Protein AF-A0A242DB02-F1 (afdb_monomer)

Nearest PDB structures (foldseek):
  3qo5-assembly1_A-2  TM=9.396E-01  e=3.448E+00  Candida albicans
  6gir-assembly1_A-2  TM=8.905E-01  e=3.232E+00  Arabidopsis thaliana
  3auy-assembly1_A  TM=4.649E-01  e=1.924E+00  Methanocaldococcus jannaschii
  6dkm-assembly2_C  TM=4.824E-01  e=5.430E+00  synthetic construct
  6jqa-assembly1_C  TM=4.731E-01  e=6.597E+00  Onion yellows phytoplasma OY-W

Solvent-accessible surface area (backbone atoms only — not comparable to full-atom values): 3873 Å² total; per-residue (Å²): 129,87,86,78,51,59,69,52,41,54,51,48,45,56,53,50,51,55,49,43,52,52,48,57,54,49,43,53,57,38,52,52,42,36,73,73,72,44,94,35,65,69,61,41,52,54,43,55,51,49,47,53,52,46,53,50,51,46,56,52,40,52,52,50,41,64,75,67,106

Sequence (69 aa):
MENYGLTDYLAAKKSLASTLHKVEQAIISLEEKQSAGRNMKSQITLSKERVKALKLSLALIEREITRLS

Mean predicted aligned error: 2.72 Å

Structure (mmCIF, N/CA/C/O backbone):
data_AF-A0A242DB02-F1
#
_entry.id   AF-A0A242DB02-F1
#
loop_
_atom_site.group_PDB
_atom_site.id
_atom_site.type_symbol
_atom_site.label_atom_id
_atom_site.label_alt_id
_atom_site.label_comp_id
_atom_site.label_asym_id
_atom_site.label_entity_id
_atom_site.label_seq_id
_atom_site.pdbx_PDB_ins_code
_atom_site.Cartn_x
_atom_site.Cartn_y
_atom_site.Cartn_z
_atom_site.occupancy
_atom_site.B_iso_or_equiv
_atom_site.auth_seq_id
_atom_site.auth_comp_id
_atom_site.auth_asym_id
_atom_site.auth_atom_id
_atom_site.pdbx_PDB_model_num
ATOM 1 N N . MET A 1 1 ? -21.564 -8.133 7.591 1.00 63.16 1 MET A N 1
ATOM 2 C CA . MET A 1 1 ? -20.208 -7.550 7.661 1.00 63.16 1 MET A CA 1
ATOM 3 C C . MET A 1 1 ? -19.682 -7.827 9.050 1.00 63.16 1 MET A C 1
ATOM 5 O O . MET A 1 1 ? -20.465 -7.719 9.987 1.00 63.16 1 MET A O 1
ATOM 9 N N . GLU A 1 2 ? -18.423 -8.240 9.177 1.00 80.06 2 GLU A N 1
ATOM 10 C CA . GLU A 1 2 ? -17.764 -8.294 10.486 1.00 80.06 2 GLU A CA 1
ATOM 11 C C . GLU A 1 2 ? -17.770 -6.898 11.120 1.00 80.06 2 GLU A C 1
ATOM 13 O O . GLU A 1 2 ? -17.664 -5.892 10.415 1.00 80.06 2 GLU A O 1
ATOM 18 N N . ASN A 1 3 ? -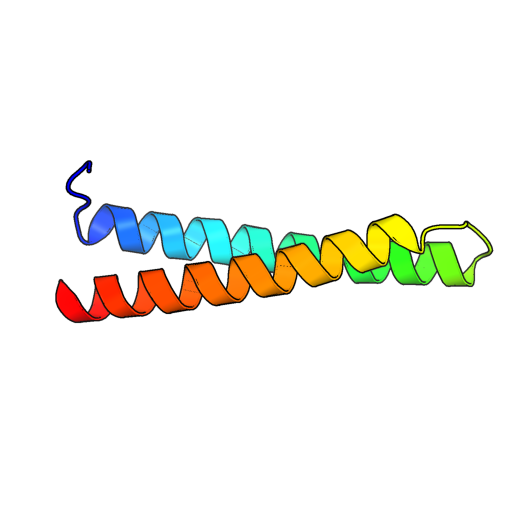17.948 -6.836 12.439 1.00 86.38 3 ASN A N 1
ATOM 19 C CA . ASN A 1 3 ? -17.909 -5.582 13.179 1.00 86.38 3 ASN A CA 1
ATOM 20 C C . ASN A 1 3 ? -16.488 -5.382 13.716 1.00 86.38 3 ASN A C 1
ATOM 22 O O . ASN A 1 3 ? -16.108 -6.025 14.692 1.00 86.38 3 ASN A O 1
ATOM 26 N N . TYR A 1 4 ? -15.704 -4.535 13.053 1.00 94.12 4 TYR A N 1
ATOM 27 C CA . TYR A 1 4 ? -14.336 -4.213 13.462 1.00 94.12 4 TYR A CA 1
ATOM 28 C C . TYR A 1 4 ? -14.324 -3.105 14.520 1.00 94.12 4 TYR A C 1
ATOM 30 O O . TYR A 1 4 ? -15.075 -2.131 14.421 1.00 94.12 4 TYR A O 1
ATOM 38 N N . GLY A 1 5 ? -13.462 -3.244 15.526 1.00 96.12 5 GLY A N 1
ATOM 39 C CA . GLY A 1 5 ? -13.259 -2.247 16.575 1.00 96.12 5 GLY A CA 1
ATOM 40 C C . GLY A 1 5 ? -12.167 -1.230 16.233 1.00 96.12 5 GLY A C 1
ATOM 41 O O . GLY A 1 5 ? -11.416 -1.386 15.271 1.00 96.12 5 GLY A O 1
ATOM 42 N N . LEU A 1 6 ? -12.027 -0.191 17.064 1.00 97.25 6 LEU A N 1
ATOM 43 C CA . LEU A 1 6 ? -11.011 0.858 16.892 1.00 97.25 6 LEU A CA 1
ATOM 44 C C . LEU A 1 6 ? -9.587 0.286 16.742 1.00 97.25 6 LEU A C 1
ATOM 46 O O . LEU A 1 6 ? -8.833 0.713 15.868 1.00 97.25 6 LEU A O 1
ATOM 50 N N . THR A 1 7 ? -9.231 -0.714 17.553 1.00 97.50 7 THR A N 1
ATOM 51 C CA . THR A 1 7 ? -7.920 -1.381 17.497 1.00 97.50 7 THR A CA 1
ATOM 52 C C . THR A 1 7 ? -7.666 -2.056 16.148 1.00 97.50 7 THR A C 1
ATOM 54 O O . THR A 1 7 ? -6.553 -1.964 15.626 1.00 97.50 7 THR A O 1
ATOM 57 N N . ASP A 1 8 ? -8.689 -2.675 15.551 1.00 97.94 8 ASP A N 1
ATOM 58 C CA . ASP A 1 8 ? -8.580 -3.321 14.240 1.00 97.94 8 ASP A CA 1
ATOM 59 C C . ASP A 1 8 ? -8.304 -2.283 13.150 1.00 97.94 8 ASP A C 1
ATOM 61 O O . ASP A 1 8 ? -7.393 -2.454 12.338 1.00 97.94 8 ASP A O 1
ATOM 65 N N . TYR A 1 9 ? -9.022 -1.155 13.173 1.00 97.94 9 TYR A N 1
ATOM 66 C CA . TYR A 1 9 ? -8.801 -0.064 12.224 1.00 97.94 9 TYR A CA 1
ATOM 67 C C . TYR A 1 9 ? -7.420 0.583 12.379 1.00 97.94 9 TYR A C 1
ATOM 69 O O . TYR A 1 9 ? -6.757 0.860 11.377 1.00 97.94 9 TYR A O 1
ATOM 77 N N . LEU A 1 10 ? -6.938 0.782 13.610 1.00 98.25 10 LEU A N 1
ATOM 78 C CA . LEU A 1 10 ? -5.587 1.296 13.863 1.00 98.25 10 LEU A CA 1
ATOM 79 C C . LEU A 1 10 ? -4.505 0.336 13.343 1.00 98.25 10 LEU A C 1
ATOM 81 O O . LEU A 1 10 ? -3.544 0.768 12.694 1.00 98.25 10 LEU A O 1
ATOM 85 N N . ALA A 1 11 ? -4.672 -0.969 13.574 1.00 98.31 11 ALA A N 1
ATOM 86 C CA . ALA A 1 11 ? -3.772 -1.994 13.054 1.00 98.31 11 ALA A CA 1
ATOM 87 C C . ALA A 1 11 ? -3.796 -2.039 11.516 1.00 98.31 11 ALA A C 1
ATOM 89 O O . ALA A 1 11 ? -2.736 -2.054 10.876 1.00 98.31 11 ALA A O 1
ATOM 90 N N . ALA A 1 12 ? -4.987 -1.974 10.916 1.00 98.25 12 ALA A N 1
ATOM 91 C CA . ALA A 1 12 ? -5.169 -1.926 9.470 1.00 98.25 12 ALA A CA 1
ATOM 92 C C . ALA A 1 12 ? -4.512 -0.680 8.857 1.00 98.25 12 ALA A C 1
ATOM 94 O O . ALA A 1 12 ? -3.756 -0.806 7.891 1.00 98.25 12 ALA A O 1
ATOM 95 N N . LYS A 1 13 ? -4.703 0.506 9.452 1.00 98.56 13 LYS A N 1
ATOM 96 C CA . LYS A 1 13 ? -4.051 1.756 9.026 1.00 98.56 13 LYS A CA 1
ATOM 97 C C . LYS A 1 13 ? -2.531 1.608 9.004 1.00 98.56 13 LYS A C 1
ATOM 99 O O . LYS A 1 13 ? -1.902 1.9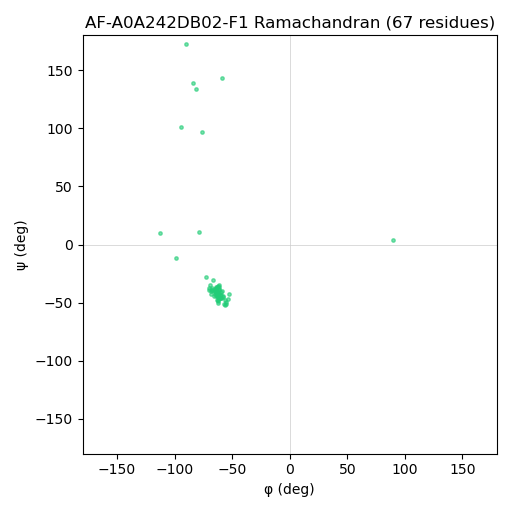10 7.989 1.00 98.56 13 LYS A O 1
ATOM 104 N N . LYS A 1 14 ? -1.932 1.097 10.087 1.00 98.56 14 LYS A N 1
ATOM 105 C CA . LYS A 1 14 ? -0.477 0.874 10.174 1.00 98.56 14 LYS A CA 1
ATOM 106 C C . LYS A 1 14 ? 0.017 -0.088 9.088 1.00 98.56 14 LYS A C 1
ATOM 108 O O . LYS A 1 14 ? 1.019 0.187 8.425 1.00 98.56 14 LYS A O 1
ATOM 113 N N . SER A 1 15 ? -0.691 -1.198 8.890 1.00 98.56 15 SER A N 1
ATOM 114 C CA . SER A 1 15 ? -0.343 -2.215 7.891 1.00 98.56 15 SER A CA 1
ATOM 115 C C . SER A 1 15 ? -0.411 -1.672 6.457 1.00 98.56 15 SER A C 1
ATOM 117 O O . SER A 1 15 ? 0.535 -1.813 5.672 1.00 98.56 15 SER A O 1
ATOM 119 N N . LEU A 1 16 ? -1.498 -0.975 6.119 1.00 98.56 16 LEU A N 1
ATOM 120 C CA . LEU A 1 16 ? -1.697 -0.407 4.788 1.00 98.56 16 LEU A CA 1
ATOM 121 C C . LEU A 1 16 ? -0.745 0.754 4.503 1.00 98.56 16 LEU A C 1
ATOM 123 O O . LEU A 1 16 ? -0.263 0.857 3.379 1.00 98.56 16 LEU A O 1
ATOM 127 N N . ALA A 1 17 ? -0.403 1.575 5.499 1.00 98.69 17 ALA A N 1
ATOM 128 C CA . ALA A 1 17 ? 0.600 2.628 5.342 1.00 98.69 17 ALA A CA 1
ATOM 129 C C . ALA A 1 17 ? 1.990 2.046 5.022 1.00 98.69 17 ALA A C 1
ATOM 131 O O . ALA A 1 17 ? 2.672 2.528 4.117 1.00 98.69 17 ALA A O 1
ATOM 132 N N . SER A 1 18 ? 2.388 0.957 5.694 1.00 98.56 18 SER A N 1
ATOM 133 C CA . SER A 1 18 ? 3.634 0.245 5.365 1.00 98.56 18 SER A CA 1
ATOM 134 C C . SER A 1 18 ? 3.599 -0.343 3.952 1.00 98.56 18 SER A C 1
ATOM 136 O O . SER A 1 18 ? 4.576 -0.246 3.207 1.00 98.56 18 SER A O 1
ATOM 138 N N . THR A 1 19 ? 2.465 -0.928 3.564 1.00 98.69 19 THR A N 1
ATOM 139 C CA . THR A 1 19 ? 2.268 -1.471 2.214 1.00 98.69 19 THR A CA 1
ATOM 140 C C . THR A 1 19 ? 2.351 -0.374 1.155 1.00 98.69 19 THR A C 1
ATOM 142 O O . THR A 1 19 ? 3.057 -0.547 0.165 1.00 98.69 19 THR A O 1
ATOM 145 N N . LEU A 1 20 ? 1.703 0.772 1.381 1.00 98.81 20 LEU A N 1
ATOM 146 C CA . LEU A 1 20 ? 1.763 1.933 0.494 1.00 98.81 20 LEU A CA 1
ATOM 147 C C . LEU A 1 20 ? 3.210 2.370 0.261 1.00 98.81 20 LEU A C 1
ATOM 149 O O . LEU A 1 20 ? 3.635 2.450 -0.890 1.00 98.81 20 LEU A O 1
ATOM 153 N N . HIS A 1 21 ? 3.977 2.555 1.336 1.00 98.62 21 HIS A N 1
ATOM 154 C CA . HIS A 1 21 ? 5.376 2.959 1.235 1.00 98.62 21 HIS A CA 1
ATOM 155 C C . HIS A 1 21 ? 6.205 1.969 0.400 1.00 98.62 21 HIS A C 1
ATOM 157 O O . HIS A 1 21 ? 6.958 2.372 -0.484 1.00 98.62 21 HIS A O 1
ATOM 163 N N . LYS A 1 22 ? 6.024 0.658 0.611 1.00 98.75 22 LYS A N 1
ATOM 164 C CA . LYS A 1 22 ? 6.720 -0.378 -0.171 1.00 98.75 22 LYS A CA 1
ATOM 165 C C . LYS A 1 22 ? 6.353 -0.342 -1.656 1.00 98.75 22 LYS A C 1
ATOM 167 O O . LYS A 1 22 ? 7.230 -0.522 -2.496 1.00 98.75 22 LYS A O 1
ATOM 172 N N . VAL A 1 23 ? 5.082 -0.109 -1.991 1.00 98.75 23 VAL A N 1
ATOM 173 C CA . VAL A 1 23 ? 4.648 0.008 -3.394 1.00 98.75 23 VAL A CA 1
ATOM 174 C C . VAL A 1 23 ? 5.226 1.271 -4.036 1.00 98.75 23 VAL A C 1
ATOM 176 O O . VAL A 1 23 ? 5.665 1.213 -5.181 1.00 98.75 23 VAL A O 1
ATOM 179 N N . GLU A 1 24 ? 5.293 2.386 -3.305 1.00 98.69 24 GLU A N 1
ATOM 180 C CA . GLU A 1 24 ? 5.933 3.617 -3.785 1.00 98.69 24 GLU A CA 1
ATOM 181 C C . GLU A 1 24 ? 7.430 3.398 -4.075 1.00 98.69 24 GLU A C 1
ATOM 183 O O . GLU A 1 24 ? 7.899 3.777 -5.146 1.00 98.69 24 GLU A O 1
ATOM 188 N N . GLN A 1 25 ? 8.162 2.686 -3.208 1.00 98.75 25 GLN A N 1
ATOM 189 C CA . GLN A 1 25 ? 9.561 2.311 -3.478 1.00 98.75 25 GLN A CA 1
ATOM 190 C C . GLN A 1 25 ? 9.703 1.346 -4.666 1.00 98.75 25 GLN A C 1
ATOM 192 O O . GLN A 1 25 ? 10.622 1.469 -5.477 1.00 98.75 25 GLN A O 1
ATOM 197 N N . ALA A 1 26 ? 8.777 0.395 -4.813 1.00 98.44 26 ALA A N 1
ATOM 198 C CA . ALA A 1 26 ? 8.779 -0.519 -5.950 1.00 98.44 26 ALA A CA 1
ATOM 199 C C . ALA A 1 26 ? 8.586 0.220 -7.285 1.00 98.44 26 ALA A C 1
ATOM 201 O O . ALA A 1 26 ? 9.211 -0.158 -8.274 1.00 98.44 26 ALA A O 1
ATOM 202 N N . ILE A 1 27 ? 7.768 1.281 -7.318 1.00 98.75 27 ILE A N 1
ATOM 203 C CA . ILE A 1 27 ? 7.599 2.126 -8.510 1.00 98.75 27 ILE A CA 1
ATOM 204 C C . ILE A 1 27 ? 8.932 2.755 -8.918 1.00 98.75 27 ILE A C 1
ATOM 206 O O . ILE A 1 27 ? 9.278 2.656 -10.091 1.00 98.75 27 ILE A O 1
ATOM 210 N N . ILE A 1 28 ? 9.701 3.305 -7.971 1.00 98.56 28 ILE A N 1
ATOM 211 C CA . ILE A 1 28 ? 11.020 3.902 -8.249 1.00 98.56 28 ILE A CA 1
ATOM 212 C C . ILE A 1 28 ? 11.937 2.867 -8.916 1.00 98.56 28 ILE A C 1
ATOM 214 O O . ILE A 1 28 ? 12.443 3.097 -10.012 1.00 98.56 28 ILE A O 1
ATOM 218 N N . SER A 1 29 ? 12.057 1.668 -8.332 1.00 98.44 29 SER A N 1
ATOM 219 C CA . SER A 1 29 ? 12.879 0.595 -8.915 1.00 98.44 29 SER A CA 1
ATOM 220 C C . SER A 1 29 ? 12.395 0.146 -10.303 1.00 98.44 29 SER A C 1
ATOM 222 O O . SER A 1 29 ? 13.196 -0.233 -11.163 1.00 98.44 29 SER A O 1
ATOM 224 N N . LEU A 1 30 ? 11.081 0.143 -10.545 1.00 98.62 30 LEU A N 1
ATOM 225 C CA . LEU A 1 30 ? 10.518 -0.183 -11.857 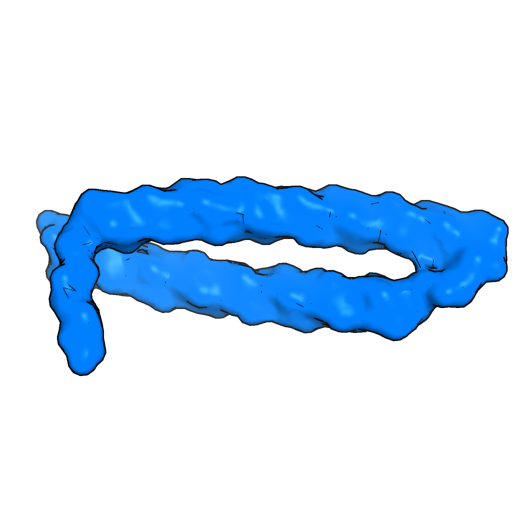1.00 98.62 30 LEU A CA 1
ATOM 226 C C . LEU A 1 30 ? 10.815 0.913 -12.890 1.00 98.62 30 LEU A C 1
ATOM 228 O O . LEU A 1 30 ? 11.119 0.585 -14.036 1.00 98.62 30 LEU A O 1
ATOM 232 N N . GLU A 1 31 ? 10.759 2.185 -12.496 1.00 98.38 31 GLU A N 1
ATOM 233 C CA . GLU A 1 31 ? 11.085 3.337 -13.345 1.00 98.38 31 GLU A CA 1
ATOM 234 C C . GLU A 1 31 ? 12.584 3.381 -13.698 1.00 98.38 31 GLU A C 1
ATOM 236 O O . GLU A 1 31 ? 12.939 3.638 -14.851 1.00 98.38 31 GLU A O 1
ATOM 241 N N . GLU A 1 32 ? 13.469 3.013 -12.769 1.00 98.44 32 GLU A N 1
ATOM 242 C CA . GLU A 1 32 ? 14.905 2.829 -13.032 1.00 98.44 32 GLU A CA 1
ATOM 243 C C . GLU A 1 32 ? 15.159 1.707 -14.048 1.00 98.44 32 GLU A C 1
ATOM 245 O O . GLU A 1 32 ? 15.868 1.893 -15.039 1.00 98.44 32 GLU A O 1
ATOM 250 N N . LYS A 1 33 ? 14.527 0.540 -13.856 1.00 98.31 33 LYS A N 1
ATOM 251 C CA . LYS A 1 33 ? 14.616 -0.590 -14.800 1.00 98.31 33 LYS A CA 1
ATOM 252 C C . LYS A 1 33 ? 14.072 -0.224 -16.181 1.00 98.31 33 LYS A C 1
ATOM 254 O O . LYS A 1 33 ? 14.646 -0.650 -17.183 1.00 98.31 33 LYS A O 1
ATOM 259 N N . GLN A 1 34 ? 12.994 0.561 -16.229 1.00 98.06 34 GLN A N 1
ATOM 260 C CA . GLN A 1 34 ? 12.431 1.095 -17.468 1.00 98.06 34 GLN A CA 1
ATOM 261 C C . GLN A 1 34 ? 13.418 2.016 -18.186 1.00 98.06 34 GLN A C 1
ATOM 263 O O . GLN A 1 34 ? 13.599 1.889 -19.397 1.00 98.06 34 GLN A O 1
ATOM 268 N N . SER A 1 35 ? 14.083 2.897 -17.440 1.00 97.19 35 SER A N 1
ATOM 269 C CA . SER A 1 35 ? 15.100 3.815 -17.965 1.00 97.19 35 SER A CA 1
ATOM 270 C C . SER A 1 35 ? 16.346 3.075 -18.467 1.00 97.19 35 SER A C 1
ATOM 272 O O . SER A 1 35 ? 16.952 3.484 -19.450 1.00 97.19 35 SER A O 1
ATOM 274 N N . ALA A 1 36 ? 16.674 1.928 -17.865 1.00 98.00 36 ALA A N 1
ATOM 275 C CA . ALA A 1 36 ? 17.733 1.021 -18.315 1.00 98.00 36 ALA A CA 1
ATOM 276 C C . ALA A 1 36 ? 17.332 0.116 -19.506 1.00 98.00 36 ALA A C 1
ATOM 278 O O . ALA A 1 36 ? 18.043 -0.838 -19.823 1.00 98.00 36 ALA A O 1
ATOM 279 N N . GLY A 1 37 ? 16.185 0.365 -20.151 1.00 97.50 37 GLY A N 1
ATOM 280 C CA . GLY A 1 37 ? 15.753 -0.334 -21.366 1.00 97.50 37 GLY A CA 1
ATOM 281 C C . GLY A 1 37 ? 14.925 -1.605 -21.147 1.00 97.50 37 GLY A C 1
ATOM 282 O O . GLY A 1 37 ? 14.563 -2.267 -22.120 1.00 97.50 37 GLY A O 1
ATOM 283 N N . ARG A 1 38 ? 14.570 -1.966 -19.904 1.00 97.25 38 ARG A N 1
ATOM 284 C CA . ARG A 1 38 ? 13.644 -3.087 -19.642 1.00 97.25 38 ARG A CA 1
ATOM 285 C C . ARG A 1 38 ? 12.200 -2.621 -19.808 1.00 97.25 38 ARG A C 1
ATOM 287 O O . ARG A 1 38 ? 11.816 -1.607 -19.247 1.00 97.25 38 ARG A O 1
ATOM 294 N N . ASN A 1 39 ? 11.351 -3.373 -20.506 1.00 97.00 39 ASN A N 1
ATOM 295 C CA . ASN A 1 39 ? 9.939 -2.994 -20.628 1.00 97.00 39 ASN A CA 1
ATOM 296 C C . ASN A 1 39 ? 9.156 -3.311 -19.341 1.00 97.00 39 ASN A C 1
ATOM 298 O O . ASN A 1 39 ? 8.718 -4.442 -19.150 1.00 97.00 39 ASN A O 1
ATOM 302 N N . MET A 1 40 ? 8.977 -2.307 -18.482 1.00 98.25 40 MET A N 1
ATOM 303 C CA . MET A 1 40 ? 8.260 -2.371 -17.201 1.00 98.25 40 MET A CA 1
ATOM 304 C C . MET A 1 40 ? 6.955 -1.550 -17.211 1.00 98.25 40 MET A C 1
ATOM 306 O O . MET A 1 40 ? 6.354 -1.328 -16.156 1.00 98.25 40 MET A O 1
ATOM 310 N N . LYS A 1 41 ? 6.506 -1.064 -18.380 1.00 97.50 41 LYS A N 1
ATOM 311 C CA . LYS A 1 41 ? 5.389 -0.107 -18.505 1.00 97.50 41 LYS A CA 1
ATOM 312 C C . LYS A 1 41 ? 4.118 -0.599 -17.808 1.00 97.50 41 LYS A C 1
ATOM 314 O O . LYS A 1 41 ? 3.514 0.145 -17.039 1.00 97.50 41 LYS A O 1
ATOM 319 N N . SER A 1 42 ? 3.736 -1.856 -18.029 1.00 98.12 42 SER A N 1
ATOM 320 C CA . SER A 1 42 ? 2.534 -2.443 -17.424 1.00 98.12 42 SER A CA 1
ATOM 321 C C . SER A 1 42 ? 2.647 -2.542 -15.900 1.00 98.12 42 SER A C 1
ATOM 323 O O . SER A 1 42 ? 1.702 -2.230 -15.181 1.00 98.12 42 SER A O 1
ATOM 325 N N . GLN A 1 43 ? 3.815 -2.924 -15.384 1.00 98.50 43 GLN A N 1
ATOM 326 C CA . GLN A 1 43 ? 4.079 -3.058 -13.952 1.00 98.50 43 GLN A CA 1
ATOM 327 C C . GLN A 1 43 ? 4.050 -1.698 -13.249 1.00 98.50 43 GLN A C 1
ATOM 329 O O . GLN A 1 43 ? 3.502 -1.595 -12.150 1.00 98.50 43 GLN A O 1
ATOM 334 N N . ILE A 1 44 ? 4.590 -0.657 -13.889 1.00 98.69 44 ILE A N 1
ATOM 335 C CA . ILE A 1 44 ? 4.523 0.724 -13.398 1.00 98.69 44 ILE A CA 1
ATOM 336 C C . ILE A 1 44 ? 3.065 1.184 -13.325 1.00 98.69 44 ILE A C 1
ATOM 338 O O . ILE A 1 44 ? 2.633 1.649 -12.270 1.00 98.69 44 ILE A O 1
ATOM 342 N N . THR A 1 45 ? 2.292 1.014 -14.404 1.00 98.62 45 THR A N 1
ATOM 343 C CA . THR A 1 45 ? 0.872 1.403 -14.442 1.00 98.62 45 THR A CA 1
ATOM 344 C C . THR A 1 45 ? 0.081 0.728 -13.324 1.00 98.62 45 THR A C 1
ATOM 346 O O . THR A 1 45 ? -0.532 1.415 -12.507 1.00 98.62 45 THR A O 1
ATOM 349 N N . LEU A 1 46 ? 0.181 -0.600 -13.210 1.00 98.69 46 LEU A N 1
ATOM 350 C CA . LEU A 1 46 ? -0.524 -1.362 -12.177 1.00 98.69 46 LEU A CA 1
ATOM 351 C C . LEU A 1 46 ? -0.097 -0.951 -10.761 1.00 98.69 46 LEU A C 1
ATOM 353 O O . LEU A 1 46 ? -0.911 -0.915 -9.841 1.00 98.69 46 LEU A O 1
ATOM 357 N N . SER A 1 47 ? 1.182 -0.637 -10.549 1.00 98.62 47 SER A N 1
ATOM 358 C CA . SER A 1 47 ? 1.664 -0.202 -9.233 1.00 98.62 47 SER A CA 1
ATOM 359 C C . SER A 1 47 ? 1.143 1.192 -8.873 1.00 98.62 47 SER A C 1
ATOM 361 O O . SER A 1 47 ? 0.733 1.411 -7.733 1.00 98.62 47 SER A O 1
ATOM 363 N N . LYS A 1 48 ? 1.050 2.110 -9.844 1.00 98.69 48 LYS A N 1
ATOM 364 C CA . LYS A 1 48 ? 0.425 3.431 -9.654 1.00 98.69 48 LYS A CA 1
ATOM 365 C C . LYS A 1 48 ? -1.068 3.316 -9.333 1.00 98.69 48 LYS A C 1
ATOM 367 O O . LYS A 1 48 ? -1.567 4.053 -8.486 1.00 98.69 48 LYS A O 1
ATOM 372 N N . GLU A 1 49 ? -1.780 2.376 -9.949 1.00 98.75 49 GLU A N 1
ATOM 373 C CA . GLU A 1 49 ? -3.180 2.082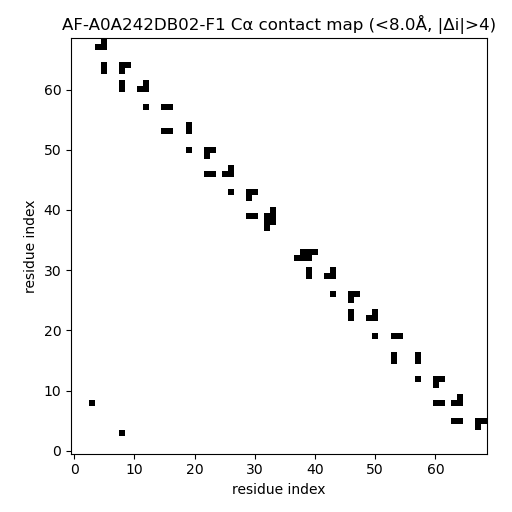 -9.607 1.00 98.75 49 GLU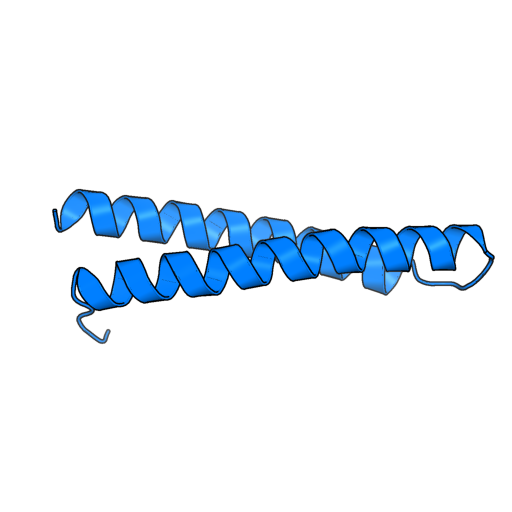 A CA 1
ATOM 374 C C . GLU A 1 49 ? -3.323 1.523 -8.186 1.00 98.75 49 GLU A C 1
ATOM 376 O O . GLU A 1 49 ? -4.177 1.987 -7.429 1.00 98.75 49 GLU A O 1
ATOM 381 N N . ARG A 1 50 ? -2.435 0.610 -7.768 1.00 98.62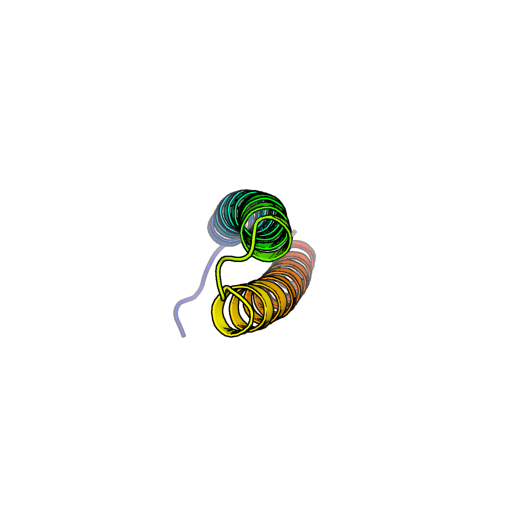 50 ARG A N 1
ATOM 382 C CA . ARG A 1 50 ? -2.402 0.100 -6.385 1.00 98.62 50 ARG A CA 1
ATOM 383 C C . ARG A 1 50 ? -2.170 1.208 -5.364 1.00 98.62 50 ARG A C 1
ATOM 385 O O . ARG A 1 50 ? -2.839 1.219 -4.337 1.00 98.62 50 ARG A O 1
ATOM 392 N N . VAL A 1 51 ? -1.283 2.163 -5.649 1.00 98.81 51 VAL A N 1
ATOM 393 C CA . VAL A 1 51 ? -1.081 3.342 -4.788 1.00 98.81 51 VAL A CA 1
ATOM 394 C C . VAL A 1 51 ? -2.380 4.128 -4.619 1.00 98.81 51 VAL A C 1
ATOM 396 O O . VAL A 1 51 ? -2.727 4.488 -3.495 1.00 98.81 51 VAL A O 1
ATOM 399 N N . LYS A 1 52 ? -3.127 4.367 -5.705 1.00 98.69 52 LYS A N 1
ATOM 400 C CA . LYS A 1 52 ? -4.423 5.065 -5.634 1.00 98.69 52 LYS A CA 1
ATOM 401 C C . LYS A 1 52 ? -5.421 4.301 -4.762 1.00 98.69 52 LYS A C 1
ATOM 403 O O . LYS A 1 52 ? -6.039 4.905 -3.889 1.00 98.69 52 LYS A O 1
ATOM 408 N N . ALA A 1 53 ? -5.535 2.987 -4.956 1.00 98.75 53 ALA A N 1
ATOM 409 C CA . ALA A 1 53 ? -6.421 2.142 -4.158 1.00 98.75 53 ALA A CA 1
ATOM 410 C C . ALA A 1 53 ? -6.032 2.141 -2.670 1.00 98.75 53 ALA A C 1
ATOM 412 O O . ALA A 1 53 ? -6.887 2.343 -1.816 1.00 98.75 53 ALA A O 1
ATOM 413 N N . LEU A 1 54 ? -4.742 2.002 -2.347 1.00 98.75 54 LEU A N 1
ATOM 414 C CA . LEU A 1 54 ? -4.251 2.028 -0.965 1.00 98.75 54 LEU A CA 1
ATOM 415 C C . LEU A 1 54 ? -4.507 3.376 -0.284 1.00 98.75 54 LEU A C 1
ATOM 417 O O . LEU A 1 54 ? -4.916 3.402 0.875 1.00 98.75 54 LEU A O 1
ATOM 421 N N . LYS A 1 55 ? -4.314 4.493 -0.999 1.00 98.69 55 LYS A N 1
ATOM 422 C CA . LYS A 1 55 ? -4.628 5.837 -0.488 1.00 98.69 55 LYS A CA 1
ATOM 423 C C . LYS A 1 55 ? -6.120 5.993 -0.198 1.00 98.69 55 LYS A C 1
ATOM 425 O O . LYS A 1 55 ? -6.476 6.529 0.848 1.00 98.69 55 LYS A O 1
ATOM 430 N N . LEU A 1 56 ? -6.983 5.479 -1.078 1.00 98.75 56 LEU A N 1
ATOM 431 C CA . LEU A 1 56 ? -8.427 5.461 -0.847 1.00 98.75 56 LEU A CA 1
ATOM 432 C C . LEU A 1 56 ? -8.790 4.617 0.384 1.00 98.75 56 LEU A C 1
ATOM 434 O O . LEU A 1 56 ? -9.517 5.096 1.250 1.00 98.75 56 LEU A O 1
ATOM 438 N N . SER A 1 57 ? -8.247 3.403 0.503 1.00 98.62 57 SER A N 1
ATOM 439 C CA . SER A 1 57 ? -8.488 2.530 1.659 1.00 98.62 57 SER A CA 1
ATOM 440 C C . SER A 1 57 ? -8.040 3.169 2.974 1.00 98.62 57 SER A C 1
ATOM 442 O O . SER A 1 57 ? -8.776 3.127 3.955 1.00 98.62 57 SER A O 1
ATOM 444 N N . LEU A 1 58 ? -6.865 3.809 2.995 1.00 98.75 58 LEU A N 1
ATOM 445 C CA . LEU A 1 58 ? -6.376 4.543 4.165 1.00 98.75 58 LEU A CA 1
ATOM 446 C C . LEU A 1 58 ? -7.314 5.692 4.549 1.00 98.75 58 LEU A C 1
ATOM 448 O O . LEU A 1 58 ? -7.632 5.840 5.724 1.00 98.75 58 LEU A O 1
ATOM 452 N N . ALA A 1 59 ? -7.802 6.465 3.574 1.00 98.62 59 ALA A N 1
ATOM 453 C CA . ALA A 1 59 ? -8.742 7.554 3.833 1.00 98.62 59 ALA A CA 1
ATOM 454 C C . ALA A 1 59 ? -10.082 7.054 4.402 1.00 98.62 59 ALA A C 1
ATOM 456 O O . ALA A 1 59 ? -10.666 7.711 5.260 1.00 98.62 59 ALA A O 1
ATOM 457 N N . LEU A 1 60 ? -10.570 5.896 3.947 1.00 98.44 60 LEU A N 1
ATOM 458 C CA . LEU A 1 60 ? -11.780 5.274 4.491 1.00 98.44 60 LEU A CA 1
ATOM 459 C C . LEU A 1 60 ? -11.564 4.764 5.921 1.00 98.44 60 LEU A C 1
ATOM 461 O O . LEU A 1 60 ? -12.399 5.010 6.784 1.00 98.44 60 LEU A O 1
ATOM 465 N N . ILE A 1 61 ? -10.422 4.132 6.195 1.00 97.81 61 ILE A N 1
ATOM 466 C CA . ILE A 1 61 ? -10.070 3.677 7.546 1.00 97.81 61 ILE A CA 1
ATOM 467 C C . ILE A 1 61 ? -9.933 4.856 8.512 1.00 97.81 61 ILE A C 1
ATOM 469 O O . ILE A 1 61 ? -10.412 4.772 9.636 1.00 97.81 61 ILE A O 1
ATOM 473 N N . GLU A 1 62 ? -9.341 5.972 8.083 1.00 98.25 62 GLU A N 1
ATOM 474 C CA . GLU A 1 62 ? -9.238 7.182 8.909 1.00 98.25 62 GLU A CA 1
ATOM 475 C C . GLU A 1 62 ? -10.613 7.713 9.333 1.00 98.25 62 GLU A C 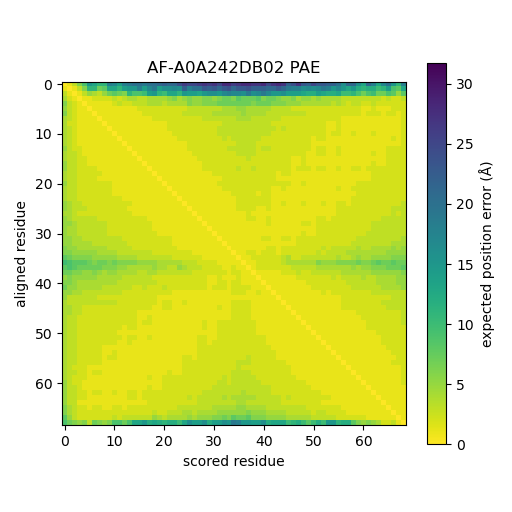1
ATOM 477 O O . GLU A 1 62 ? -10.805 8.135 10.476 1.00 98.25 62 GLU A O 1
ATOM 482 N N . ARG A 1 63 ? -11.588 7.671 8.416 1.00 98.12 63 ARG A N 1
ATOM 483 C CA . ARG A 1 63 ? -12.968 8.080 8.700 1.00 98.12 63 ARG A CA 1
ATOM 484 C C . ARG A 1 63 ? -13.607 7.174 9.745 1.00 98.12 63 ARG A C 1
ATOM 486 O O . ARG A 1 63 ? -14.259 7.679 10.652 1.00 98.12 63 ARG A O 1
ATOM 493 N N . GLU A 1 64 ? -13.385 5.865 9.656 1.00 97.44 64 GLU A N 1
ATOM 494 C CA . GLU A 1 64 ? -13.902 4.920 10.650 1.00 97.44 64 GLU A CA 1
ATOM 495 C C . GLU A 1 64 ? -13.229 5.069 12.015 1.00 97.44 64 GLU A C 1
ATOM 497 O O . GLU A 1 64 ? -13.919 5.067 13.030 1.00 97.44 64 GLU A O 1
ATOM 502 N N . ILE A 1 65 ? -11.911 5.296 12.054 1.00 97.88 65 ILE A N 1
ATOM 503 C CA . ILE A 1 65 ? -11.191 5.630 13.294 1.00 97.88 65 ILE A CA 1
ATOM 504 C C . ILE A 1 65 ? -11.813 6.869 13.940 1.00 97.88 65 ILE A C 1
ATOM 506 O O . ILE A 1 65 ? -12.11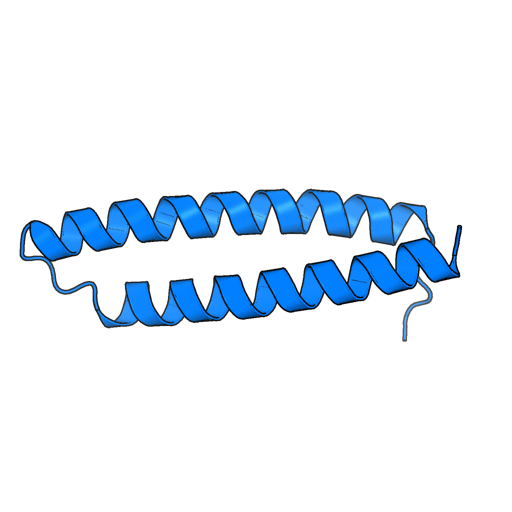2 6.845 15.129 1.00 97.88 65 ILE A O 1
ATOM 510 N N . THR A 1 66 ? -12.056 7.919 13.151 1.00 97.81 66 THR A N 1
ATOM 511 C CA . THR A 1 66 ? -12.674 9.168 13.627 1.00 97.81 66 THR A CA 1
ATOM 512 C C . THR A 1 66 ? -14.093 8.948 14.155 1.00 97.81 66 THR A C 1
ATOM 514 O O . THR A 1 66 ? -14.487 9.591 15.116 1.00 97.81 66 THR A O 1
ATOM 517 N N . ARG A 1 67 ? -14.872 8.043 13.550 1.00 96.69 67 ARG A N 1
ATOM 518 C CA . ARG A 1 67 ? -16.239 7.720 13.993 1.00 96.69 67 ARG A CA 1
A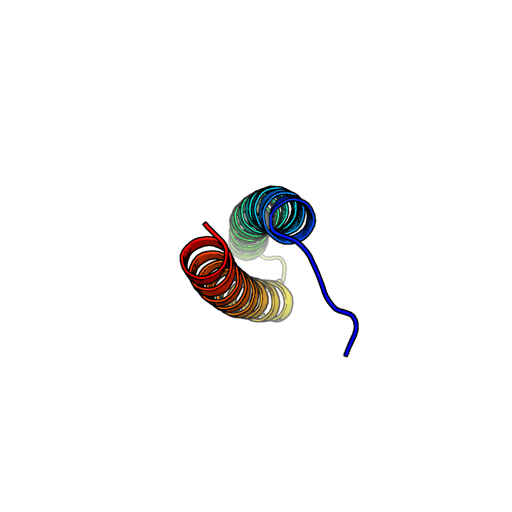TOM 519 C C . ARG A 1 67 ? -16.270 6.912 15.298 1.00 96.69 67 ARG A C 1
ATOM 521 O O . ARG A 1 67 ? -17.274 6.949 16.003 1.00 96.69 67 ARG A O 1
ATOM 528 N N . LEU A 1 68 ? -15.226 6.127 15.564 1.00 94.38 68 LEU A N 1
ATOM 529 C CA . LEU A 1 68 ? -15.133 5.204 16.703 1.00 94.38 68 LEU A CA 1
ATOM 530 C C . LEU A 1 68 ? -14.332 5.751 17.894 1.00 94.38 68 LEU A C 1
ATOM 532 O O . LEU A 1 68 ? -14.343 5.112 18.947 1.00 94.38 68 LEU A O 1
ATOM 536 N N . SER A 1 69 ? -13.614 6.861 17.708 1.00 88.06 69 SER A N 1
ATOM 537 C CA . SER A 1 69 ? -12.846 7.559 18.752 1.00 88.06 69 SER A CA 1
ATOM 538 C C . SER A 1 69 ? -13.696 8.634 19.414 1.00 88.06 69 SER A C 1
ATOM 540 O O . SER A 1 69 ? -13.540 8.807 20.640 1.00 88.06 69 SER A O 1
#

Foldseek 3Di:
DDDDALVRLVVVLVVLVVVLVVLVVVLVVLVVVVVVVDPSPVVNVVSVVVNVVSVVVNVVSVVVNVVRD

pLDDT: mean 97.06, std 5.05, range [63.16, 98.81]

Secondary structure (DSSP, 8-state):
-----HHHHHHHHHHHHHHHHHHHHHHHHHHHHHHTT---HHHHHHHHHHHHHHHHHHHHHHHHHHHH-

Radius of gyration: 15.57 Å; Cα contacts (8 Å, |Δi|>4): 42; chains: 1; bounding box: 38×18×40 Å